Protein AF-A0A2R6IR86-F1 (afdb_monomer)

Sequence (123 aa):
MTDDPEPVEMTVSDGPPTRYERVVTFVFELDGETHDLHGYRKADEYSGIFVPFRDKTTGQETDGGGRYLGLEPEGDLSTVETVTLDFNLASTPFCAFNDAFACSLPPEENWLETTIEAGERGY

Structure (mmCIF, N/CA/C/O backbone):
data_AF-A0A2R6IR86-F1
#
_entry.id   AF-A0A2R6IR86-F1
#
loop_
_atom_site.group_PDB
_atom_site.id
_atom_site.type_symbol
_atom_site.label_atom_id
_atom_site.label_alt_id
_atom_site.label_comp_id
_atom_site.label_asym_id
_atom_site.label_entity_id
_atom_site.label_seq_id
_atom_site.pdbx_PDB_ins_code
_atom_site.Cartn_x
_atom_site.Cartn_y
_atom_site.Cartn_z
_atom_site.occupancy
_atom_site.B_iso_or_equiv
_atom_site.auth_seq_id
_atom_site.auth_comp_id
_atom_site.auth_asym_id
_atom_site.auth_atom_id
_atom_site.pdbx_PDB_model_num
ATOM 1 N N . MET A 1 1 ? 6.672 -14.195 17.005 1.00 37.31 1 MET A N 1
ATOM 2 C CA . MET A 1 1 ? 6.860 -14.951 15.754 1.00 37.31 1 MET A CA 1
ATOM 3 C C . MET A 1 1 ? 7.302 -13.899 14.770 1.00 37.31 1 MET A C 1
ATOM 5 O O . MET A 1 1 ? 6.510 -13.013 14.497 1.00 37.31 1 MET A O 1
ATOM 9 N N . THR A 1 2 ? 8.593 -13.850 14.457 1.00 41.19 2 THR A N 1
ATOM 10 C CA . THR A 1 2 ? 9.117 -12.871 13.502 1.00 41.19 2 THR A CA 1
ATOM 11 C C . THR A 1 2 ? 8.689 -13.374 12.137 1.00 41.19 2 THR A C 1
ATOM 13 O O . THR 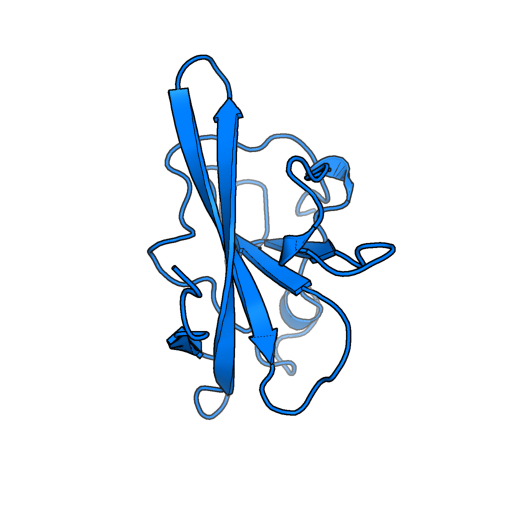A 1 2 ? 9.139 -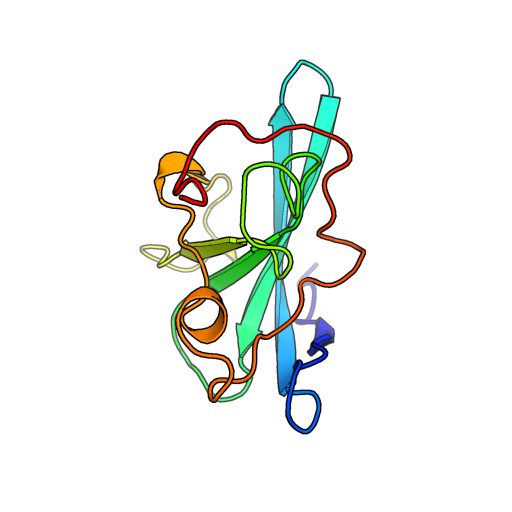14.442 11.734 1.00 41.19 2 THR A O 1
ATOM 16 N N . ASP A 1 3 ? 7.726 -12.698 11.524 1.00 55.81 3 ASP A N 1
ATOM 17 C CA . ASP A 1 3 ? 7.376 -12.941 10.131 1.00 55.81 3 ASP A CA 1
ATOM 18 C C . ASP A 1 3 ? 8.600 -12.496 9.319 1.00 55.81 3 ASP A C 1
ATOM 20 O O . ASP A 1 3 ? 8.965 -11.318 9.336 1.00 55.81 3 ASP A O 1
ATOM 24 N N . ASP A 1 4 ? 9.353 -13.456 8.782 1.00 64.00 4 ASP A N 1
ATOM 25 C CA . ASP A 1 4 ? 10.480 -13.149 7.903 1.00 64.00 4 ASP A CA 1
ATOM 26 C C . ASP A 1 4 ? 9.917 -12.437 6.664 1.00 64.00 4 ASP A C 1
ATOM 28 O O . ASP A 1 4 ? 8.903 -12.891 6.131 1.00 64.00 4 ASP A O 1
ATOM 32 N N . PRO A 1 5 ? 10.535 -11.336 6.202 1.00 70.25 5 PRO A N 1
ATOM 33 C CA . PRO A 1 5 ? 10.015 -10.581 5.073 1.00 70.25 5 PRO A CA 1
ATOM 34 C C . PRO A 1 5 ? 9.858 -11.477 3.840 1.00 70.25 5 PRO A C 1
ATOM 36 O O . PRO A 1 5 ? 10.818 -12.093 3.370 1.00 70.25 5 PRO A O 1
ATOM 39 N N . GLU A 1 6 ? 8.639 -11.556 3.307 1.00 78.00 6 GLU A N 1
ATOM 40 C CA . GLU A 1 6 ? 8.338 -12.442 2.185 1.00 78.00 6 GLU A CA 1
ATOM 41 C C . GLU A 1 6 ? 8.681 -11.759 0.852 1.00 78.00 6 GLU A C 1
ATOM 43 O O . GLU A 1 6 ? 8.190 -10.658 0.580 1.00 78.00 6 GLU A O 1
ATOM 48 N N . PRO A 1 7 ? 9.520 -12.369 -0.006 1.00 82.75 7 PRO A N 1
ATOM 49 C CA . PRO A 1 7 ? 9.881 -11.771 -1.283 1.00 82.75 7 PRO A CA 1
ATOM 50 C C . PRO A 1 7 ? 8.690 -11.784 -2.247 1.00 82.75 7 PRO A C 1
ATOM 52 O O . PRO A 1 7 ? 8.069 -12.821 -2.476 1.00 82.75 7 PRO A O 1
ATOM 55 N N . VAL A 1 8 ? 8.424 -10.637 -2.869 1.00 84.44 8 VAL A N 1
ATOM 56 C CA . VAL A 1 8 ? 7.363 -10.436 -3.861 1.00 84.44 8 VAL A CA 1
ATOM 57 C C . VAL A 1 8 ? 7.957 -9.839 -5.133 1.00 84.44 8 VAL A C 1
ATOM 59 O O . VAL A 1 8 ? 8.694 -8.851 -5.104 1.00 84.44 8 VAL A O 1
ATOM 62 N N . GLU A 1 9 ? 7.640 -10.442 -6.278 1.00 83.62 9 GLU A N 1
ATOM 63 C CA . GLU A 1 9 ? 7.998 -9.902 -7.589 1.00 83.62 9 GLU A CA 1
ATOM 64 C C . GLU A 1 9 ? 6.863 -9.004 -8.084 1.00 83.62 9 GLU A C 1
ATOM 66 O O . GLU A 1 9 ? 5.807 -9.481 -8.497 1.00 83.62 9 GLU A O 1
ATOM 71 N N . MET A 1 10 ? 7.075 -7.688 -8.039 1.00 84.25 10 MET A N 1
ATOM 72 C CA . MET A 1 10 ? 6.113 -6.741 -8.592 1.00 84.25 10 MET A CA 1
ATOM 73 C C . MET A 1 10 ? 6.328 -6.603 -10.094 1.00 84.25 10 MET A C 1
ATOM 75 O O . MET A 1 10 ? 7.441 -6.349 -10.570 1.00 84.25 10 MET A O 1
ATOM 79 N N . THR A 1 11 ? 5.234 -6.753 -10.838 1.00 82.50 11 THR A N 1
ATOM 80 C CA . THR A 1 11 ? 5.227 -6.539 -12.286 1.00 82.50 11 THR A CA 1
ATOM 81 C C . THR A 1 11 ? 5.482 -5.069 -12.575 1.00 82.50 11 THR A C 1
ATOM 83 O O . THR A 1 11 ? 4.923 -4.199 -11.910 1.00 82.50 11 THR A O 1
ATOM 86 N N . VAL A 1 12 ? 6.305 -4.791 -13.582 1.00 79.31 12 VAL A N 1
ATOM 87 C CA . VAL A 1 12 ? 6.588 -3.432 -14.034 1.00 79.31 12 VAL A CA 1
ATOM 88 C C . VAL A 1 12 ? 6.080 -3.269 -15.469 1.00 79.31 12 VAL A C 1
ATOM 90 O O . VAL A 1 12 ? 6.299 -4.160 -16.285 1.00 79.31 12 VAL A O 1
ATOM 93 N N . SER A 1 13 ? 5.389 -2.167 -15.780 1.00 73.38 13 SER A N 1
ATOM 94 C CA . SER A 1 13 ? 4.727 -1.959 -17.083 1.00 73.38 13 SER A CA 1
ATOM 95 C C . SER A 1 13 ? 5.670 -2.046 -18.287 1.00 73.38 13 SER A C 1
ATOM 97 O O . SER A 1 13 ? 5.283 -2.573 -19.325 1.00 73.38 13 SER A O 1
ATOM 99 N N . ASP A 1 14 ? 6.893 -1.526 -18.145 1.00 72.00 14 ASP A N 1
ATOM 100 C CA . ASP A 1 14 ? 7.913 -1.491 -19.199 1.00 72.00 14 ASP A CA 1
ATOM 101 C C . ASP A 1 14 ? 9.289 -1.838 -18.607 1.00 72.00 14 ASP A C 1
ATOM 103 O O . ASP A 1 14 ? 10.085 -0.979 -18.230 1.00 72.00 14 ASP A O 1
ATOM 107 N N . GLY A 1 15 ? 9.540 -3.133 -18.408 1.00 73.12 15 GLY A N 1
ATOM 108 C CA . GLY A 1 15 ? 10.801 -3.615 -17.848 1.00 73.12 15 GLY A CA 1
ATOM 109 C C . GLY A 1 15 ? 10.698 -4.984 -17.178 1.00 73.12 15 GLY A C 1
ATOM 110 O O . GLY A 1 15 ? 9.622 -5.581 -17.126 1.00 73.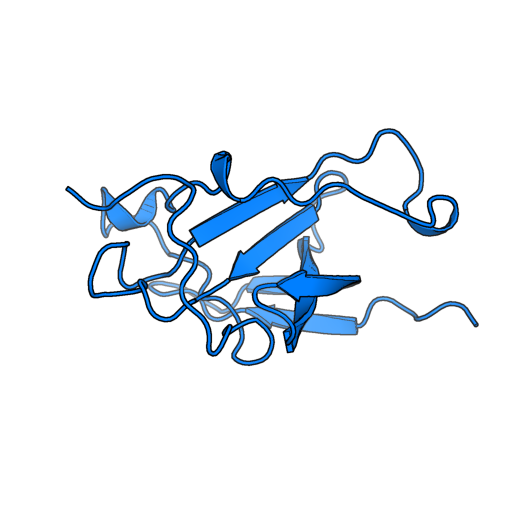12 15 GLY A O 1
ATOM 111 N N . PRO A 1 16 ? 11.822 -5.520 -16.673 1.00 78.94 16 PRO A N 1
ATOM 112 C CA . PRO A 1 16 ? 11.790 -6.726 -15.859 1.00 78.94 16 PRO A CA 1
ATOM 113 C C . PRO A 1 16 ? 11.049 -6.468 -14.535 1.00 78.94 16 PRO A C 1
ATOM 115 O O . PRO A 1 16 ? 11.082 -5.343 -14.024 1.00 78.94 16 PRO A O 1
ATOM 118 N N . PRO A 1 17 ? 10.418 -7.500 -13.944 1.00 81.75 17 PRO A N 1
ATOM 119 C CA . PRO A 1 17 ? 9.820 -7.382 -12.622 1.00 81.75 17 PRO A CA 1
ATOM 120 C C . PRO A 1 17 ? 10.869 -6.941 -11.598 1.00 81.75 17 PRO A C 1
ATOM 122 O O . PRO A 1 17 ? 12.042 -7.320 -11.671 1.00 81.75 17 PRO A O 1
ATOM 125 N N . THR A 1 18 ? 10.439 -6.128 -10.639 1.00 84.06 18 THR A N 1
ATOM 126 C CA . THR A 1 18 ? 11.295 -5.644 -9.553 1.00 84.06 18 THR A CA 1
ATOM 127 C C . THR A 1 18 ? 11.005 -6.437 -8.289 1.00 84.06 18 THR A C 1
ATOM 129 O O . THR A 1 18 ? 9.851 -6.733 -7.979 1.00 84.06 18 THR A O 1
ATOM 132 N N . ARG A 1 19 ? 12.061 -6.781 -7.549 1.00 85.88 19 ARG A N 1
ATOM 133 C CA . ARG A 1 19 ? 11.939 -7.508 -6.286 1.00 85.88 19 ARG A CA 1
ATOM 134 C C . ARG A 1 19 ? 11.684 -6.561 -5.127 1.00 85.88 19 ARG A C 1
ATOM 136 O O . ARG A 1 19 ? 12.434 -5.610 -4.903 1.00 85.88 19 ARG A O 1
ATOM 143 N N . TYR A 1 20 ? 10.648 -6.893 -4.381 1.00 87.44 20 TYR A N 1
ATOM 144 C CA . TYR A 1 20 ? 10.265 -6.262 -3.137 1.00 87.44 20 TYR A CA 1
ATOM 145 C C . TYR A 1 20 ? 10.183 -7.313 -2.033 1.00 87.44 20 TYR A C 1
ATOM 147 O O . TYR A 1 20 ? 10.136 -8.512 -2.287 1.00 87.44 20 TYR A O 1
ATOM 155 N N . GLU A 1 21 ? 10.162 -6.844 -0.801 1.00 88.94 21 GLU A N 1
ATOM 156 C CA . GLU A 1 21 ? 9.952 -7.626 0.403 1.00 88.94 21 GLU A CA 1
ATOM 157 C C . GLU A 1 21 ? 8.678 -7.115 1.071 1.00 88.94 21 GLU A C 1
ATOM 159 O O . GLU A 1 21 ? 8.571 -5.916 1.342 1.00 88.94 21 GLU A O 1
ATOM 164 N N . ARG A 1 22 ? 7.705 -7.992 1.334 1.00 90.12 22 ARG A N 1
ATOM 165 C CA . ARG A 1 22 ? 6.568 -7.667 2.197 1.00 90.12 22 ARG A CA 1
ATOM 166 C C . ARG A 1 22 ? 7.095 -7.528 3.619 1.00 90.12 22 ARG A C 1
ATOM 168 O O . ARG A 1 22 ? 7.618 -8.482 4.182 1.00 90.12 22 ARG A O 1
ATOM 175 N N . VAL A 1 23 ? 6.974 -6.329 4.178 1.00 88.19 23 VAL A N 1
ATOM 176 C CA . VAL A 1 23 ? 7.515 -6.000 5.508 1.00 88.19 23 VAL A CA 1
ATOM 177 C C . VAL A 1 23 ? 6.427 -5.751 6.543 1.00 88.19 23 VAL A C 1
ATOM 179 O O . VAL A 1 23 ? 6.709 -5.767 7.737 1.00 88.19 23 VAL A O 1
ATOM 182 N N . VAL A 1 24 ? 5.193 -5.494 6.103 1.00 87.88 24 VAL A N 1
ATOM 183 C CA . VAL A 1 24 ? 4.060 -5.216 6.988 1.00 87.88 24 VAL A CA 1
ATOM 184 C C . VAL A 1 24 ? 2.737 -5.485 6.275 1.00 87.88 2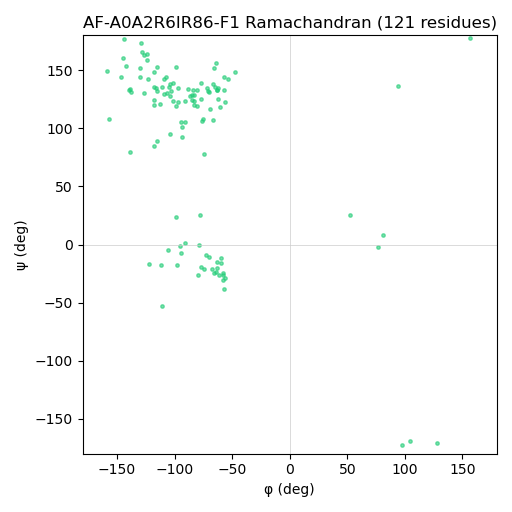4 VAL A C 1
ATOM 186 O O . VAL A 1 24 ? 2.626 -5.290 5.064 1.00 87.88 24 VAL A O 1
ATOM 189 N N . THR A 1 25 ? 1.724 -5.882 7.040 1.00 91.00 25 THR A N 1
ATOM 190 C CA . THR A 1 25 ? 0.323 -5.909 6.607 1.00 91.00 25 THR A CA 1
ATOM 191 C C . THR A 1 25 ? -0.461 -4.959 7.496 1.00 91.00 25 THR A C 1
ATOM 193 O O . THR A 1 25 ? -0.495 -5.126 8.715 1.00 91.00 25 THR A O 1
ATOM 196 N N . PHE A 1 26 ? -1.072 -3.949 6.891 1.00 90.31 26 PHE A N 1
ATOM 197 C CA . PHE A 1 26 ? -1.963 -3.023 7.567 1.00 90.31 26 PHE A CA 1
ATOM 198 C C . PHE A 1 26 ? -3.380 -3.559 7.476 1.00 90.31 26 PHE A C 1
ATOM 200 O O . PHE A 1 26 ? -3.875 -3.769 6.377 1.00 90.31 26 PHE A O 1
ATOM 207 N N . VAL A 1 27 ? -4.034 -3.742 8.618 1.00 91.38 27 VAL A N 1
ATOM 208 C CA . VAL A 1 27 ? -5.450 -4.111 8.686 1.00 91.38 27 VAL A CA 1
ATOM 209 C C . VAL A 1 27 ? -6.222 -2.902 9.193 1.00 91.38 27 VAL A C 1
ATOM 211 O O . VAL A 1 27 ? -5.839 -2.306 10.200 1.00 91.38 27 VAL A O 1
ATOM 214 N N . PHE A 1 28 ? -7.285 -2.520 8.495 1.00 89.38 28 PHE A N 1
ATOM 215 C CA . PHE A 1 28 ? -8.093 -1.353 8.833 1.00 89.38 28 PHE A CA 1
ATOM 216 C C . PHE A 1 28 ? -9.569 -1.588 8.515 1.00 89.38 28 PHE A C 1
ATOM 218 O O . PHE A 1 28 ? -9.931 -2.475 7.744 1.00 89.38 28 PHE A O 1
ATOM 225 N N . GLU A 1 29 ? -10.432 -0.786 9.130 1.00 90.00 29 GLU A N 1
ATOM 226 C CA . GLU A 1 29 ? -11.865 -0.779 8.846 1.00 90.00 29 GLU A CA 1
ATOM 227 C C . GLU A 1 29 ? -12.206 0.432 7.975 1.00 90.00 29 GLU A C 1
ATOM 229 O O . GLU A 1 29 ? -11.803 1.558 8.279 1.00 90.00 29 GLU A O 1
ATOM 234 N N . LEU A 1 30 ? -12.966 0.206 6.907 1.00 86.25 30 LEU A N 1
ATOM 235 C CA . LEU A 1 30 ? -13.502 1.247 6.037 1.00 86.25 30 LEU A CA 1
ATOM 236 C C . LEU A 1 30 ? -14.934 0.872 5.650 1.00 86.25 30 LEU A C 1
ATOM 238 O O . LEU A 1 30 ? -15.203 -0.278 5.332 1.00 86.25 30 LEU A O 1
ATOM 242 N N . ASP A 1 31 ? -15.870 1.819 5.754 1.00 85.38 31 ASP A N 1
ATOM 243 C CA . ASP A 1 31 ? -17.302 1.599 5.472 1.00 85.38 31 ASP A CA 1
ATOM 244 C C . ASP A 1 31 ? -17.945 0.397 6.207 1.00 85.38 31 ASP A C 1
ATOM 246 O O . ASP A 1 31 ? -18.971 -0.142 5.797 1.00 85.38 31 ASP A O 1
ATOM 250 N N . GLY A 1 32 ? -17.383 0.011 7.359 1.00 87.38 32 GLY A N 1
ATOM 251 C CA . GLY A 1 32 ? -17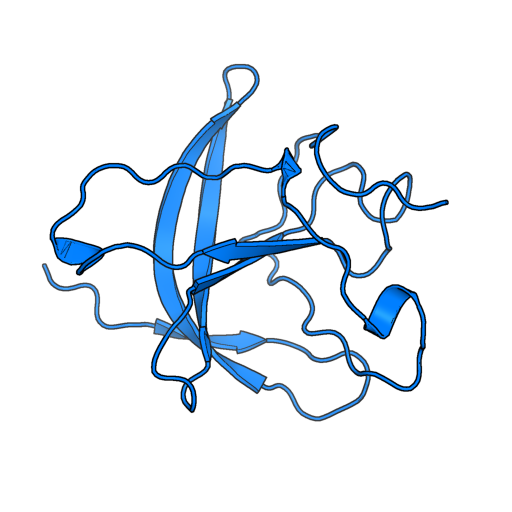.851 -1.131 8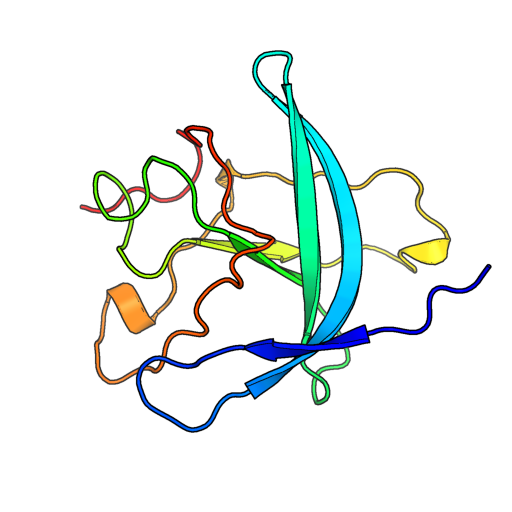.153 1.00 87.38 32 GLY A CA 1
ATOM 252 C C . GLY A 1 32 ? -17.365 -2.494 7.649 1.00 87.38 32 GLY A C 1
ATOM 253 O O . GLY A 1 32 ? -17.810 -3.520 8.166 1.00 87.38 32 GLY A O 1
ATOM 254 N N . GLU A 1 33 ? -16.453 -2.510 6.679 1.00 88.69 33 GLU A N 1
ATOM 255 C CA . GLU A 1 33 ? -15.775 -3.693 6.160 1.00 88.69 33 GLU A CA 1
ATOM 256 C C . GLU A 1 33 ? -14.300 -3.678 6.586 1.00 88.69 33 GLU A C 1
ATOM 258 O O . GLU A 1 33 ? -13.657 -2.628 6.675 1.00 88.69 33 GLU A O 1
ATOM 263 N N . THR A 1 34 ? -13.757 -4.853 6.904 1.00 91.81 34 THR A N 1
ATOM 264 C CA . THR A 1 34 ? -12.332 -5.000 7.217 1.00 91.81 34 THR A CA 1
ATOM 265 C C . THR A 1 34 ? -11.559 -5.219 5.928 1.00 91.81 34 THR A C 1
ATOM 267 O O . THR A 1 34 ? -11.876 -6.129 5.163 1.00 91.81 34 THR A O 1
ATOM 270 N N . HIS A 1 35 ? -10.523 -4.415 5.728 1.00 91.19 35 HIS A N 1
ATOM 271 C CA . HIS A 1 35 ? -9.615 -4.494 4.596 1.00 91.19 35 HIS A CA 1
ATOM 272 C C . HIS A 1 35 ? -8.178 -4.638 5.076 1.00 91.19 35 HIS A C 1
ATOM 274 O O . HIS A 1 35 ? -7.832 -4.245 6.196 1.00 91.19 35 HIS A O 1
ATOM 280 N N . ASP A 1 36 ? -7.333 -5.156 4.196 1.00 92.25 36 ASP A N 1
ATOM 281 C CA . ASP A 1 36 ? -5.901 -5.197 4.405 1.00 92.25 36 ASP A CA 1
ATOM 282 C C . ASP A 1 36 ? -5.124 -4.646 3.206 1.00 92.25 36 ASP A C 1
ATOM 284 O O . ASP A 1 36 ? -5.600 -4.623 2.072 1.00 92.25 36 ASP A O 1
ATOM 288 N N . LEU A 1 37 ? -3.941 -4.108 3.498 1.00 92.88 37 LEU A N 1
ATOM 289 C CA . LEU A 1 37 ? -2.969 -3.643 2.517 1.00 92.88 37 LEU A CA 1
ATOM 290 C C . LEU A 1 37 ? -1.572 -4.050 2.958 1.00 92.88 37 LEU A C 1
ATOM 292 O O . LEU A 1 37 ? -1.159 -3.805 4.093 1.00 92.88 37 LEU A O 1
ATOM 296 N N . HIS A 1 38 ? -0.797 -4.596 2.035 1.00 92.75 38 HIS A N 1
ATOM 297 C CA . HIS A 1 38 ? 0.593 -4.934 2.279 1.00 92.75 38 HIS A CA 1
ATOM 298 C C . HIS A 1 38 ? 1.517 -3.758 1.966 1.00 92.75 38 HIS A C 1
ATOM 300 O O . HIS A 1 38 ? 1.415 -3.109 0.921 1.00 92.75 38 HIS A O 1
ATOM 306 N N . GLY A 1 39 ? 2.448 -3.508 2.881 1.00 90.69 39 GLY A N 1
ATOM 307 C CA . GLY A 1 39 ? 3.564 -2.600 2.689 1.00 90.69 39 GLY A CA 1
ATOM 308 C C . GLY A 1 39 ? 4.818 -3.353 2.278 1.00 90.69 39 GLY A C 1
ATOM 309 O O . GLY A 1 39 ? 5.187 -4.373 2.870 1.00 90.69 39 GLY A O 1
ATOM 310 N N . TYR A 1 40 ? 5.492 -2.808 1.276 1.00 89.38 40 TYR A N 1
ATOM 311 C CA . TYR A 1 40 ? 6.660 -3.401 0.658 1.00 89.38 40 TYR A CA 1
ATOM 312 C C . TYR A 1 40 ? 7.885 -2.519 0.833 1.00 89.38 40 TYR A C 1
ATOM 314 O O . TYR A 1 40 ? 7.802 -1.292 0.815 1.00 89.38 40 TYR A O 1
ATOM 322 N N . ARG A 1 41 ? 9.050 -3.146 0.927 1.00 87.31 41 ARG A N 1
ATOM 323 C CA . ARG A 1 41 ? 10.341 -2.473 0.823 1.00 87.31 41 ARG A CA 1
ATOM 324 C C . ARG A 1 41 ? 11.086 -3.025 -0.377 1.00 87.31 41 ARG A C 1
ATOM 326 O O . ARG A 1 41 ? 11.085 -4.229 -0.614 1.00 87.31 41 ARG A O 1
ATOM 333 N N . LYS A 1 42 ? 11.697 -2.153 -1.171 1.00 82.19 42 LYS A N 1
ATOM 334 C CA . LYS A 1 42 ? 12.545 -2.597 -2.277 1.00 82.19 42 LYS A CA 1
ATOM 335 C C . LYS A 1 42 ? 13.835 -3.173 -1.694 1.00 82.19 42 LYS A C 1
ATOM 337 O O . LYS A 1 42 ? 14.417 -2.550 -0.815 1.00 82.19 42 LYS A O 1
ATOM 342 N N . ALA A 1 43 ? 14.289 -4.324 -2.188 1.00 74.44 43 ALA A N 1
ATOM 343 C CA . ALA A 1 43 ? 15.430 -5.041 -1.600 1.00 74.44 43 ALA A CA 1
ATOM 344 C C . ALA A 1 43 ? 16.738 -4.212 -1.553 1.00 74.44 43 ALA A C 1
ATOM 346 O O . ALA A 1 43 ? 17.602 -4.462 -0.716 1.00 74.44 43 ALA A O 1
ATOM 347 N N . ASP A 1 44 ? 16.876 -3.218 -2.437 1.00 71.44 44 ASP A N 1
ATOM 348 C CA . ASP A 1 44 ? 18.037 -2.322 -2.528 1.00 71.44 44 ASP A CA 1
ATOM 349 C C . ASP A 1 44 ? 17.866 -0.982 -1.771 1.00 71.44 44 ASP A C 1
ATOM 351 O O . ASP A 1 44 ? 18.784 -0.161 -1.769 1.00 71.44 44 ASP A O 1
ATOM 355 N N . GLU A 1 45 ? 16.712 -0.731 -1.137 1.00 68.06 45 GLU A N 1
ATOM 356 C CA . GLU A 1 45 ? 16.440 0.482 -0.349 1.00 68.06 45 GLU A CA 1
ATOM 357 C C . GLU A 1 45 ? 16.335 0.179 1.147 1.00 68.06 45 GLU A C 1
ATOM 359 O O . GLU A 1 45 ? 15.672 -0.760 1.585 1.00 68.06 45 GLU A O 1
ATOM 364 N N . TYR A 1 46 ? 16.974 1.025 1.956 1.00 59.62 46 TYR A N 1
ATOM 365 C CA . TYR A 1 46 ? 17.045 0.851 3.409 1.00 59.62 46 TYR A CA 1
ATOM 366 C C . TYR A 1 46 ? 15.954 1.611 4.177 1.00 59.62 46 TYR A C 1
ATOM 368 O O . TYR A 1 46 ? 15.841 1.443 5.390 1.00 59.62 46 TYR A O 1
ATOM 376 N N . SER A 1 47 ? 15.158 2.445 3.504 1.00 67.31 47 SER A N 1
ATOM 377 C CA . SER A 1 47 ? 14.200 3.353 4.141 1.00 67.31 47 SER A CA 1
ATOM 378 C C . SER A 1 47 ? 12.955 3.547 3.286 1.00 67.31 47 SER A C 1
ATOM 380 O O . SER A 1 47 ? 13.062 3.631 2.068 1.00 67.31 47 SER A O 1
ATOM 382 N N . GLY A 1 48 ? 11.803 3.676 3.942 1.00 77.75 48 GLY A N 1
ATOM 383 C CA . GLY A 1 48 ? 10.512 3.886 3.291 1.00 77.75 48 GLY A CA 1
ATOM 384 C C . GLY A 1 48 ? 9.750 2.582 3.047 1.00 77.75 48 GLY A C 1
ATOM 385 O O . GLY A 1 48 ? 10.312 1.570 2.627 1.00 77.75 48 GLY A O 1
ATOM 386 N N . ILE A 1 49 ? 8.453 2.611 3.339 1.00 86.75 49 ILE A N 1
ATOM 387 C CA . ILE A 1 49 ? 7.497 1.561 2.997 1.00 86.75 49 ILE A CA 1
ATOM 388 C C . ILE A 1 49 ? 6.692 2.065 1.812 1.00 86.75 49 ILE A C 1
ATOM 390 O O . ILE A 1 49 ? 6.105 3.147 1.847 1.00 86.75 49 ILE A O 1
ATOM 394 N N . PHE A 1 50 ? 6.644 1.245 0.783 1.00 87.88 50 PHE A N 1
ATOM 395 C CA . PHE A 1 50 ? 5.847 1.455 -0.401 1.00 87.88 50 PHE A CA 1
ATOM 396 C C . PHE A 1 50 ? 4.560 0.641 -0.293 1.00 87.88 50 PHE A C 1
ATOM 398 O O . PHE A 1 50 ? 4.608 -0.585 -0.202 1.00 87.88 50 PHE A O 1
ATOM 405 N N . VAL A 1 51 ? 3.408 1.310 -0.301 1.00 91.00 51 VAL A N 1
ATOM 406 C CA . VAL A 1 51 ? 2.087 0.668 -0.243 1.00 91.00 51 VAL A CA 1
ATOM 407 C C . VAL A 1 51 ? 1.346 0.955 -1.554 1.00 91.00 51 VAL A C 1
ATOM 409 O O . VAL A 1 51 ? 0.676 1.985 -1.675 1.00 91.00 51 VAL A O 1
ATOM 412 N N . PRO A 1 52 ? 1.506 0.095 -2.572 1.00 90.25 52 PRO A N 1
ATOM 413 C CA . PRO A 1 52 ? 0.786 0.189 -3.830 1.00 90.25 52 PRO A CA 1
ATOM 414 C C . PRO A 1 52 ? -0.606 -0.385 -3.694 1.00 90.25 52 PRO A C 1
ATOM 416 O O . PRO A 1 52 ? -0.745 -1.489 -3.191 1.00 90.25 52 PRO A O 1
ATOM 419 N N . PHE A 1 53 ? -1.628 0.316 -4.169 1.00 90.44 53 PHE A N 1
ATOM 420 C CA . PHE A 1 53 ? -2.990 -0.196 -4.121 1.00 90.44 53 PHE A CA 1
ATOM 421 C C . PHE A 1 53 ? -3.788 0.166 -5.368 1.00 90.44 53 PHE A C 1
ATOM 423 O O . PHE A 1 53 ? -3.535 1.163 -6.054 1.00 90.44 53 PHE A O 1
ATOM 430 N N . ARG A 1 54 ? -4.774 -0.682 -5.644 1.00 89.06 54 ARG A N 1
ATOM 431 C CA . ARG A 1 54 ? -5.891 -0.373 -6.532 1.00 89.06 54 ARG A CA 1
ATOM 432 C C . ARG A 1 54 ? -7.165 -0.366 -5.720 1.00 89.06 54 ARG A C 1
ATOM 434 O O . ARG A 1 54 ? -7.272 -1.060 -4.718 1.00 89.06 54 ARG A O 1
ATOM 441 N N . ASP A 1 55 ? -8.127 0.402 -6.182 1.00 87.38 55 ASP A N 1
ATOM 442 C CA . ASP A 1 55 ? -9.463 0.454 -5.613 1.00 87.38 55 ASP A CA 1
ATOM 443 C C . ASP A 1 55 ? -10.481 0.638 -6.747 1.00 87.38 55 ASP A C 1
ATOM 445 O O . ASP A 1 55 ? -10.103 0.784 -7.912 1.00 87.38 55 ASP A O 1
ATOM 449 N N . LYS A 1 56 ? -11.779 0.643 -6.447 1.00 86.06 56 LYS A N 1
ATOM 450 C CA . LYS A 1 56 ? -12.828 0.758 -7.474 1.00 86.06 56 LYS A CA 1
ATOM 451 C C . LYS A 1 56 ? -12.798 2.081 -8.256 1.00 86.06 56 LYS A C 1
ATOM 453 O O . LYS A 1 56 ? -13.396 2.140 -9.330 1.00 86.06 56 LYS A O 1
ATOM 458 N N . THR A 1 57 ? -12.081 3.110 -7.790 1.00 79.12 57 THR A N 1
ATOM 459 C CA . THR A 1 57 ? -11.828 4.341 -8.566 1.00 79.12 57 THR A CA 1
ATOM 460 C C . THR A 1 57 ? -10.747 4.170 -9.642 1.00 79.12 57 THR A C 1
ATOM 462 O O . THR A 1 57 ? -10.698 4.963 -10.585 1.00 79.12 57 THR A O 1
ATOM 465 N N . THR A 1 58 ? -9.889 3.147 -9.543 1.00 76.81 58 THR A N 1
ATOM 466 C CA . THR A 1 58 ? -8.755 2.920 -10.458 1.00 76.81 58 THR A CA 1
ATOM 467 C C . THR A 1 58 ? -9.235 2.686 -11.892 1.00 76.81 58 THR A C 1
ATOM 469 O O . THR A 1 58 ? -10.059 1.810 -12.152 1.00 76.81 58 THR A O 1
ATOM 472 N N . GLY A 1 59 ? -8.720 3.475 -12.840 1.00 67.44 59 GLY A N 1
ATOM 473 C CA . GLY A 1 59 ? -9.098 3.431 -14.256 1.00 67.44 59 GLY A CA 1
ATOM 474 C C . GLY A 1 59 ? -10.448 4.079 -14.586 1.00 67.44 59 GLY A C 1
ATOM 475 O O . GLY A 1 59 ? -10.821 4.116 -15.759 1.00 67.44 59 GLY A O 1
ATOM 476 N N . GLN A 1 60 ? -11.173 4.586 -13.583 1.00 69.62 60 GLN A N 1
ATOM 477 C CA . GLN A 1 60 ? -12.416 5.345 -13.759 1.00 69.62 60 GLN A CA 1
ATOM 478 C C . GLN A 1 60 ? -12.225 6.819 -13.385 1.00 69.62 60 GLN A C 1
ATOM 480 O O . GLN A 1 60 ? -12.521 7.703 -14.183 1.00 69.62 60 GLN A O 1
ATOM 485 N N . GLU A 1 61 ? -11.714 7.068 -12.179 1.00 59.12 61 GLU A N 1
ATOM 486 C CA . GLU A 1 61 ? -11.519 8.403 -11.592 1.00 59.12 61 GLU A CA 1
ATOM 487 C C . GLU A 1 61 ? -10.049 8.662 -11.208 1.00 59.12 61 GLU A C 1
ATOM 489 O O . GLU A 1 61 ? -9.641 9.804 -10.993 1.00 59.12 61 GLU A O 1
ATOM 494 N N . THR A 1 62 ? -9.238 7.606 -11.123 1.00 58.31 62 THR A N 1
ATOM 495 C CA . THR A 1 62 ? -7.793 7.653 -10.859 1.00 58.31 62 THR A CA 1
ATOM 496 C C . THR A 1 62 ? -7.030 6.854 -11.920 1.00 58.31 62 THR A C 1
ATOM 498 O O . THR A 1 62 ? -7.638 6.116 -12.700 1.00 58.31 62 THR A O 1
ATOM 501 N N . ASP A 1 63 ? -5.707 7.024 -11.998 1.00 63.56 63 ASP A N 1
ATOM 502 C CA . ASP A 1 63 ? -4.876 6.401 -13.038 1.00 63.56 63 ASP A CA 1
ATOM 503 C C . ASP A 1 63 ? -5.057 4.875 -13.117 1.00 63.56 63 ASP A C 1
ATOM 505 O O . ASP A 1 63 ? -5.194 4.191 -12.101 1.00 63.56 63 ASP A O 1
ATOM 509 N N . GLY A 1 64 ? -5.030 4.323 -14.334 1.00 66.81 64 GLY A N 1
ATOM 510 C CA . GLY A 1 64 ? -5.224 2.888 -14.570 1.00 66.81 64 GLY A CA 1
ATOM 511 C C . GLY A 1 64 ? -4.145 2.003 -13.931 1.00 66.81 64 GLY A C 1
ATOM 512 O O . GLY A 1 64 ? -4.374 0.813 -13.699 1.00 66.81 64 GLY A O 1
ATOM 513 N N . GLY A 1 65 ? -2.975 2.560 -13.612 1.00 69.25 65 GLY A N 1
ATOM 514 C CA . GLY A 1 65 ? -1.885 1.894 -12.905 1.00 69.25 65 GLY A CA 1
ATOM 515 C C . GLY A 1 65 ? -2.132 1.694 -11.406 1.00 69.25 65 GLY A C 1
ATOM 516 O O . GLY A 1 65 ? -1.550 0.774 -10.835 1.00 69.25 65 GLY A O 1
ATOM 517 N N . GLY A 1 66 ? -3.040 2.459 -10.791 1.00 79.38 66 GLY A N 1
ATOM 518 C CA . GLY A 1 66 ? -3.255 2.503 -9.340 1.00 79.38 66 GLY A CA 1
ATOM 519 C C . GLY A 1 66 ? -2.537 3.675 -8.662 1.00 79.38 66 GLY A C 1
ATOM 520 O O . GLY A 1 66 ? -1.986 4.556 -9.322 1.00 79.38 66 GLY A O 1
ATOM 521 N N . ARG A 1 67 ? -2.555 3.697 -7.326 1.00 86.94 67 ARG A N 1
ATOM 522 C CA . ARG A 1 67 ? -1.965 4.763 -6.496 1.00 86.94 67 ARG A CA 1
ATOM 523 C C . ARG A 1 67 ? -1.009 4.188 -5.458 1.00 86.94 67 ARG A C 1
ATOM 525 O O . ARG A 1 67 ? -1.042 2.993 -5.164 1.00 86.94 67 ARG A O 1
ATOM 532 N N . TYR A 1 68 ? -0.165 5.047 -4.891 1.00 86.44 68 TYR A N 1
ATOM 533 C CA . TYR A 1 68 ? 0.818 4.644 -3.888 1.00 86.44 68 TYR A CA 1
ATOM 534 C C . TYR A 1 68 ? 0.776 5.533 -2.655 1.00 86.44 68 TYR A C 1
ATOM 536 O O . TYR A 1 68 ? 0.632 6.752 -2.758 1.00 86.44 68 TYR A O 1
ATOM 544 N N . LEU A 1 69 ? 0.996 4.921 -1.495 1.00 87.62 69 LEU A N 1
ATOM 545 C CA . LEU A 1 69 ? 1.397 5.617 -0.279 1.00 87.62 69 LEU A CA 1
ATOM 546 C C . LEU A 1 69 ? 2.870 5.323 0.005 1.00 87.62 69 LEU A C 1
ATOM 548 O O . LEU A 1 69 ? 3.297 4.167 0.001 1.00 87.62 69 LEU A O 1
ATOM 552 N N . GLY A 1 70 ? 3.638 6.383 0.247 1.00 86.44 70 GLY A N 1
ATOM 553 C CA . GLY A 1 70 ? 4.968 6.295 0.836 1.00 86.44 70 GLY A CA 1
ATOM 554 C C . GLY A 1 70 ? 4.860 6.550 2.332 1.00 86.44 70 GLY A C 1
ATOM 555 O O . GLY A 1 70 ? 4.353 7.595 2.735 1.00 86.44 70 GLY A O 1
ATOM 556 N N . LEU A 1 71 ? 5.310 5.604 3.151 1.00 84.19 71 LEU A N 1
ATOM 557 C CA . LEU A 1 71 ? 5.340 5.758 4.603 1.00 84.19 71 LEU A CA 1
ATOM 558 C C . LEU A 1 71 ? 6.785 5.755 5.087 1.00 84.19 71 LEU A C 1
ATOM 560 O O . LEU A 1 71 ? 7.562 4.856 4.767 1.00 84.19 71 LEU A O 1
ATOM 564 N N . GLU A 1 72 ? 7.118 6.726 5.922 1.00 81.50 72 GLU A N 1
ATOM 565 C CA . GLU A 1 72 ? 8.400 6.808 6.614 1.00 81.50 72 GLU A CA 1
ATOM 566 C C . GLU A 1 72 ? 8.123 6.739 8.120 1.00 81.50 72 GLU A C 1
ATOM 568 O O . GLU A 1 72 ? 7.939 7.777 8.758 1.00 81.50 72 GLU A O 1
ATOM 573 N N . PRO A 1 73 ? 7.989 5.532 8.702 1.00 69.38 73 PRO A N 1
ATOM 574 C CA . PRO A 1 73 ? 7.703 5.408 10.125 1.00 69.38 73 PRO A CA 1
ATOM 575 C C . PRO A 1 73 ? 8.855 5.988 10.953 1.00 69.38 73 PRO A C 1
ATOM 577 O O . PRO A 1 73 ? 10.025 5.665 10.735 1.00 69.38 73 PRO A O 1
ATOM 580 N N . GLU A 1 74 ? 8.524 6.814 11.945 1.00 65.69 74 GLU A N 1
ATOM 581 C CA . GLU A 1 74 ? 9.481 7.275 12.951 1.00 65.69 74 GLU A CA 1
ATOM 582 C C . GLU A 1 74 ? 9.778 6.128 13.934 1.00 65.69 74 GLU A C 1
ATOM 584 O O . GLU A 1 74 ? 9.233 6.067 15.034 1.00 65.69 74 GLU A O 1
ATOM 589 N N . GLY A 1 75 ? 10.617 5.175 13.521 1.00 66.44 75 GLY A N 1
ATOM 590 C CA . GLY A 1 75 ? 11.039 4.042 14.347 1.00 66.44 75 GLY A CA 1
ATOM 591 C C . GLY A 1 75 ? 10.844 2.679 13.688 1.00 66.44 75 GLY A C 1
ATOM 592 O O . GLY A 1 75 ? 10.567 2.563 12.496 1.00 66.44 75 GLY A O 1
ATOM 593 N N . ASP A 1 76 ? 11.035 1.627 14.481 1.00 69.94 76 ASP A N 1
ATOM 594 C CA . ASP A 1 76 ? 10.914 0.252 14.010 1.00 69.94 76 ASP A CA 1
ATOM 595 C C . ASP A 1 76 ? 9.444 -0.188 14.031 1.00 69.94 76 ASP A C 1
ATOM 597 O O . ASP A 1 76 ? 8.810 -0.198 15.090 1.00 69.94 76 ASP A O 1
ATOM 601 N N . LEU A 1 77 ? 8.901 -0.565 12.870 1.00 71.06 77 LEU A N 1
ATOM 602 C CA . LEU A 1 77 ? 7.506 -1.003 12.737 1.00 71.06 77 LEU A CA 1
ATOM 603 C C . LEU A 1 77 ? 7.164 -2.198 13.627 1.00 71.06 77 LEU A C 1
ATOM 605 O O . LEU A 1 77 ? 6.015 -2.334 14.024 1.00 71.06 77 LEU A O 1
ATOM 609 N N . SER A 1 78 ? 8.137 -3.044 13.985 1.00 69.75 78 SER A N 1
ATOM 610 C CA . SER A 1 78 ? 7.890 -4.177 14.886 1.00 69.75 78 SER A CA 1
ATOM 611 C C . SER A 1 78 ? 7.606 -3.744 16.330 1.00 69.75 78 SER A C 1
ATOM 613 O O . SER A 1 78 ? 7.174 -4.558 17.146 1.00 69.75 78 SER A O 1
ATOM 615 N N . THR A 1 79 ? 7.830 -2.465 16.651 1.00 71.81 79 THR A N 1
ATOM 616 C CA . THR A 1 79 ? 7.575 -1.869 17.971 1.00 71.81 79 THR A CA 1
ATOM 617 C C . THR A 1 79 ? 6.340 -0.970 18.012 1.00 71.81 79 THR A C 1
ATOM 619 O O . THR A 1 79 ? 5.971 -0.503 19.089 1.00 71.81 79 THR A O 1
ATOM 622 N N . VAL A 1 80 ? 5.694 -0.733 16.866 1.00 71.62 80 VAL A N 1
ATOM 623 C CA . VAL A 1 80 ? 4.543 0.164 16.736 1.00 71.62 80 VAL A CA 1
ATOM 624 C C . VAL A 1 80 ? 3.305 -0.660 16.398 1.00 71.62 80 VAL A C 1
ATOM 626 O O . VAL A 1 80 ? 3.263 -1.341 15.381 1.00 71.62 80 VAL A O 1
ATOM 629 N N . GLU A 1 81 ? 2.279 -0.590 17.247 1.00 75.44 81 GLU A N 1
ATOM 630 C CA . GLU A 1 81 ? 1.039 -1.360 17.058 1.00 75.44 81 GLU A CA 1
ATOM 631 C C . GLU A 1 81 ? 0.088 -0.722 16.030 1.00 75.44 81 GLU A C 1
ATOM 633 O O . GLU A 1 81 ? -0.694 -1.426 15.396 1.00 75.44 81 GLU A O 1
ATOM 638 N N . THR A 1 82 ? 0.168 0.601 15.840 1.00 78.75 82 THR A N 1
ATOM 639 C CA . THR A 1 82 ? -0.737 1.355 14.961 1.00 78.75 82 THR A CA 1
ATOM 640 C C . THR A 1 82 ? 0.028 2.381 14.133 1.00 78.75 82 THR A C 1
ATOM 642 O O . THR A 1 82 ? 0.776 3.193 14.676 1.00 78.75 82 THR A O 1
ATOM 645 N N . VAL A 1 83 ? -0.218 2.397 12.824 1.00 83.69 83 VAL A N 1
ATOM 646 C CA . VAL A 1 83 ? 0.309 3.390 11.878 1.00 83.69 83 VAL A CA 1
ATOM 647 C C . VAL A 1 83 ? -0.857 4.063 11.163 1.00 83.69 83 VAL A C 1
ATOM 649 O O . VAL A 1 83 ? -1.852 3.418 10.839 1.00 83.69 83 VAL A O 1
ATOM 652 N N . THR A 1 84 ? -0.737 5.363 10.906 1.00 84.9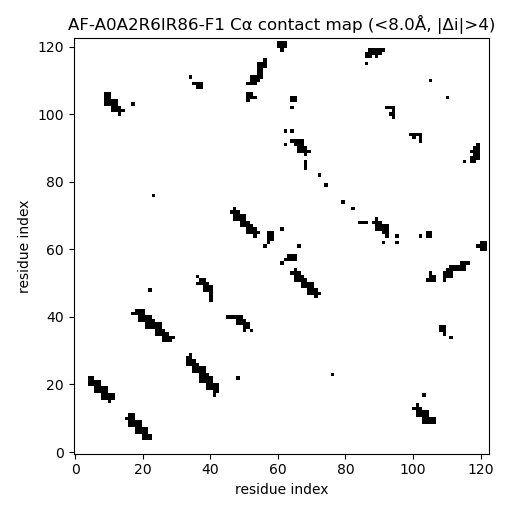4 84 THR A N 1
ATOM 653 C CA .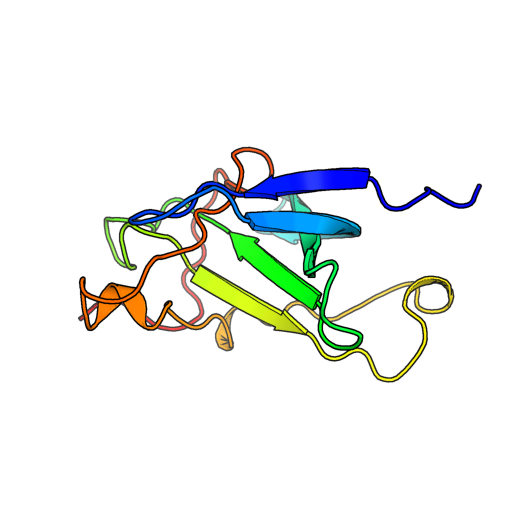 THR A 1 84 ? -1.726 6.102 10.118 1.00 84.94 84 THR A CA 1
ATOM 654 C C . THR A 1 84 ? -1.486 5.874 8.630 1.00 84.94 84 THR A C 1
ATOM 656 O O . THR A 1 84 ? -0.446 6.264 8.102 1.00 84.94 84 THR A O 1
ATOM 659 N N . LEU A 1 85 ? -2.476 5.303 7.946 1.00 86.38 85 LEU A N 1
ATOM 660 C CA . LEU A 1 85 ? -2.557 5.312 6.488 1.00 86.38 85 LEU A CA 1
ATOM 661 C C . LEU A 1 85 ? -3.403 6.508 6.045 1.00 86.38 85 LEU A C 1
ATOM 663 O O . LEU A 1 85 ? -4.629 6.470 6.131 1.00 86.38 85 LEU A O 1
ATOM 667 N N . ASP A 1 86 ? -2.757 7.584 5.593 1.00 86.94 86 ASP A N 1
ATOM 668 C CA . ASP A 1 86 ? -3.472 8.756 5.082 1.00 86.94 86 ASP A CA 1
ATOM 669 C C . ASP A 1 86 ? -3.638 8.679 3.561 1.00 86.94 86 ASP A C 1
ATOM 671 O O . ASP A 1 86 ? -2.791 9.142 2.797 1.00 86.94 86 ASP A O 1
ATOM 675 N N . PHE A 1 87 ? -4.764 8.120 3.114 1.00 85.50 87 PHE A N 1
ATOM 676 C CA . PHE A 1 87 ? -5.110 8.031 1.693 1.00 85.50 87 PHE A CA 1
ATOM 677 C C . PHE A 1 87 ? -5.219 9.400 0.995 1.00 85.50 87 PHE A C 1
ATOM 679 O O . PHE A 1 87 ? -5.140 9.448 -0.229 1.00 85.50 87 PHE A O 1
ATOM 686 N N . ASN A 1 88 ? -5.323 10.526 1.720 1.00 83.88 88 ASN A N 1
ATOM 687 C CA . ASN A 1 88 ? -5.261 11.860 1.103 1.00 83.88 88 ASN A CA 1
ATOM 688 C C . ASN A 1 88 ? -3.875 12.187 0.538 1.00 83.88 88 ASN A C 1
ATOM 690 O O . ASN A 1 88 ? -3.762 13.045 -0.335 1.00 83.88 88 ASN A O 1
ATOM 694 N N . LEU A 1 89 ? -2.835 11.507 1.021 1.00 83.75 89 LEU A N 1
ATOM 695 C CA . LEU A 1 89 ? -1.465 11.632 0.527 1.00 83.75 89 LEU A CA 1
ATOM 696 C C . LEU A 1 89 ? -1.152 10.620 -0.585 1.00 83.75 89 LEU A C 1
ATOM 698 O O . LEU A 1 89 ? -0.027 10.596 -1.091 1.00 83.75 89 LEU A O 1
ATOM 702 N N . ALA A 1 90 ? -2.128 9.790 -0.976 1.00 85.38 90 ALA A N 1
ATOM 703 C CA . ALA A 1 90 ? -1.951 8.828 -2.052 1.00 85.38 90 ALA A CA 1
ATOM 704 C C . ALA A 1 90 ? -1.615 9.570 -3.348 1.00 85.38 90 ALA A C 1
ATOM 706 O O . ALA A 1 90 ? -2.396 10.392 -3.836 1.00 85.38 90 ALA A O 1
ATOM 707 N N . SER A 1 91 ? -0.432 9.274 -3.874 1.00 77.56 91 SER A N 1
ATOM 708 C CA . SER A 1 91 ? 0.138 9.949 -5.033 1.00 77.56 91 SER A CA 1
ATOM 709 C C . SER A 1 91 ? 0.099 9.031 -6.244 1.00 77.56 91 SER A C 1
ATOM 711 O O . SER A 1 91 ? 0.290 7.812 -6.138 1.00 77.56 91 SER A O 1
ATOM 713 N N . THR A 1 92 ? -0.140 9.625 -7.406 1.00 73.44 92 THR A N 1
ATOM 714 C CA . THR A 1 92 ? -0.123 8.906 -8.673 1.00 73.44 92 THR A CA 1
ATOM 715 C C . THR A 1 92 ? 1.330 8.657 -9.098 1.00 73.44 92 THR A C 1
ATOM 717 O O . THR A 1 92 ? 2.174 9.546 -8.945 1.00 73.44 92 THR A O 1
ATOM 720 N N . PRO A 1 93 ? 1.675 7.468 -9.625 1.00 68.00 93 PRO A N 1
ATOM 721 C CA . PRO A 1 93 ? 2.983 7.243 -10.236 1.00 68.00 93 PRO A CA 1
ATOM 722 C C . PRO A 1 93 ? 3.388 8.344 -11.222 1.00 68.00 93 PRO A C 1
ATOM 724 O O . PRO A 1 93 ? 2.572 8.784 -12.027 1.00 68.00 93 PRO A O 1
ATOM 727 N N . PHE A 1 94 ? 4.690 8.621 -11.334 1.00 64.25 94 PHE A N 1
ATOM 728 C CA . PHE A 1 94 ? 5.213 9.406 -12.462 1.00 64.25 94 PHE A CA 1
ATOM 729 C C . PHE A 1 94 ? 4.869 8.807 -13.835 1.00 64.25 94 PHE A C 1
ATOM 731 O O . PHE A 1 94 ? 4.730 9.556 -14.801 1.00 64.25 94 PHE A O 1
ATOM 738 N N . CYS A 1 95 ? 4.702 7.483 -13.929 1.00 61.47 95 CYS A N 1
ATOM 739 C CA . CYS A 1 95 ? 4.324 6.832 -15.181 1.00 61.47 95 CYS A CA 1
ATOM 740 C C . CYS A 1 95 ? 2.935 7.244 -15.695 1.00 61.47 95 CYS A C 1
ATOM 742 O O . CYS A 1 95 ? 2.722 7.214 -16.900 1.00 61.47 95 CYS A O 1
ATOM 744 N N . ALA A 1 96 ? 2.030 7.708 -14.826 1.00 59.16 96 ALA A N 1
ATOM 745 C CA . ALA A 1 96 ? 0.729 8.225 -15.251 1.00 59.16 96 ALA A CA 1
ATOM 746 C C . ALA A 1 96 ? 0.850 9.507 -16.089 1.00 59.16 96 ALA A C 1
ATOM 748 O O . ALA A 1 96 ? -0.023 9.830 -16.888 1.00 59.16 96 ALA A O 1
ATOM 749 N N . PHE A 1 97 ? 1.949 10.248 -15.923 1.00 62.59 97 PHE A N 1
ATOM 750 C CA . PHE A 1 97 ? 2.208 11.486 -16.657 1.00 62.59 97 PHE A CA 1
ATOM 751 C C . PHE A 1 97 ? 3.121 11.279 -17.867 1.00 62.59 97 PHE A C 1
ATOM 753 O O . PHE A 1 97 ? 3.227 12.164 -18.718 1.00 62.59 97 PHE A O 1
ATOM 760 N N . ASN A 1 98 ? 3.845 10.160 -17.916 1.00 59.72 98 ASN A N 1
ATOM 761 C CA . ASN A 1 98 ? 4.826 9.894 -18.954 1.00 59.72 98 ASN A CA 1
ATOM 762 C C . ASN A 1 98 ? 5.074 8.387 -19.100 1.00 59.72 98 ASN A C 1
ATOM 764 O O . ASN A 1 98 ? 5.778 7.786 -18.287 1.00 59.72 98 ASN A O 1
ATOM 768 N N . ASP A 1 99 ? 4.572 7.818 -20.198 1.00 63.66 99 ASP A N 1
ATOM 769 C CA . ASP A 1 99 ? 4.707 6.403 -20.567 1.00 63.66 99 ASP A CA 1
ATOM 770 C C . ASP A 1 99 ? 6.160 5.923 -20.728 1.00 63.66 99 ASP A C 1
ATOM 772 O O . ASP A 1 99 ? 6.412 4.725 -20.818 1.00 63.66 99 ASP A O 1
ATOM 776 N N . ALA A 1 100 ? 7.143 6.832 -20.765 1.00 61.41 100 ALA A N 1
ATOM 777 C CA . ALA A 1 100 ? 8.558 6.465 -20.759 1.00 61.41 100 ALA A CA 1
ATOM 778 C C . ALA A 1 100 ? 9.047 5.948 -19.391 1.00 61.41 100 ALA A C 1
ATOM 780 O O . ALA A 1 100 ? 10.184 5.483 -19.293 1.00 61.41 100 ALA A O 1
ATOM 781 N N . PHE A 1 101 ? 8.233 6.056 -18.333 1.00 61.69 101 PHE A N 1
ATOM 782 C CA . PHE A 1 101 ? 8.536 5.516 -17.010 1.00 61.69 101 PHE A CA 1
ATOM 783 C C . PHE A 1 101 ? 7.729 4.252 -16.738 1.00 61.69 101 PHE A C 1
ATOM 785 O O . PHE A 1 101 ? 6.522 4.189 -16.948 1.00 61.69 101 PHE A O 1
ATOM 792 N N . ALA A 1 102 ? 8.404 3.248 -16.195 1.00 65.56 102 ALA A N 1
ATOM 793 C CA . ALA A 1 102 ? 7.809 1.957 -15.918 1.00 65.56 102 ALA A CA 1
ATOM 794 C C . ALA A 1 102 ? 7.066 1.982 -14.563 1.00 65.56 102 ALA A C 1
ATOM 796 O O . ALA A 1 102 ? 7.664 2.320 -13.539 1.00 65.56 102 ALA A O 1
ATOM 797 N N . CYS A 1 103 ? 5.768 1.647 -14.537 1.00 71.38 103 CYS A N 1
ATOM 798 C CA . CYS A 1 103 ? 4.991 1.590 -13.290 1.00 71.38 103 CYS A CA 1
ATOM 799 C C . CYS A 1 103 ? 5.173 0.241 -12.600 1.00 71.38 103 CYS A C 1
ATOM 801 O O . CYS A 1 103 ? 4.965 -0.785 -13.241 1.00 71.38 103 CYS A O 1
ATOM 803 N N . SER A 1 104 ? 5.441 0.226 -11.295 1.00 75.00 104 SER A N 1
ATOM 804 C CA . SER A 1 104 ? 5.290 -0.989 -10.485 1.00 75.00 104 SER A CA 1
ATOM 805 C C . SER A 1 104 ? 3.806 -1.238 -10.214 1.00 75.00 104 SER A C 1
ATOM 807 O O . SER A 1 104 ? 3.200 -0.540 -9.409 1.00 75.00 104 SER A O 1
ATOM 809 N N . LEU A 1 105 ? 3.210 -2.224 -10.879 1.00 80.00 105 LEU A N 1
ATOM 810 C CA . LEU A 1 105 ? 1.786 -2.517 -10.743 1.00 80.00 105 LEU A CA 1
ATOM 811 C C . LEU A 1 105 ? 1.480 -3.126 -9.365 1.00 80.00 105 LEU A C 1
ATOM 813 O O . LEU A 1 105 ? 2.168 -4.074 -8.972 1.00 80.00 105 LEU A O 1
ATOM 817 N N . PRO A 1 106 ? 0.447 -2.637 -8.648 1.00 84.12 106 PRO A N 1
ATOM 818 C CA . PRO A 1 106 ? 0.032 -3.211 -7.372 1.00 84.12 106 PRO A CA 1
ATOM 819 C C . PRO A 1 106 ? -0.313 -4.703 -7.517 1.00 84.12 106 PRO A C 1
ATOM 821 O O . PRO A 1 106 ? -1.058 -5.051 -8.444 1.00 84.12 106 PRO A O 1
ATOM 824 N N . PRO A 1 107 ? 0.188 -5.583 -6.627 1.00 85.62 107 PRO A N 1
ATOM 825 C CA . PRO A 1 107 ? -0.193 -6.991 -6.630 1.00 85.62 107 PRO A CA 1
ATOM 826 C C . PRO A 1 107 ? -1.682 -7.139 -6.319 1.00 85.62 107 PRO A C 1
ATOM 828 O O . PRO A 1 107 ? -2.274 -6.266 -5.686 1.00 85.62 107 PRO A O 1
ATOM 831 N N . GLU A 1 108 ? -2.274 -8.251 -6.755 1.00 86.56 108 GLU A N 1
ATOM 832 C CA . GLU A 1 108 ? -3.712 -8.522 -6.596 1.00 86.56 108 GLU A CA 1
ATOM 833 C C . GLU A 1 108 ? -4.159 -8.495 -5.126 1.00 86.56 108 GLU A C 1
ATOM 835 O O . GLU A 1 108 ? -5.270 -8.067 -4.839 1.00 86.56 108 GLU A O 1
ATOM 840 N N . GLU A 1 109 ? -3.278 -8.866 -4.190 1.00 87.06 109 GLU A N 1
ATOM 841 C CA . GLU A 1 109 ? -3.536 -8.791 -2.743 1.00 87.06 109 GLU A CA 1
ATOM 842 C C . GLU A 1 109 ? -3.806 -7.352 -2.256 1.00 87.06 109 GLU A C 1
ATOM 844 O O . GLU A 1 109 ? -4.535 -7.159 -1.294 1.00 87.06 109 GLU A O 1
ATOM 849 N N . ASN A 1 110 ? -3.293 -6.330 -2.950 1.00 91.94 110 ASN A N 1
ATOM 850 C CA . ASN A 1 110 ? -3.545 -4.921 -2.626 1.00 91.94 110 ASN A CA 1
ATOM 851 C C . ASN A 1 110 ? -4.647 -4.291 -3.502 1.00 91.94 110 ASN A C 1
ATOM 853 O O . ASN A 1 110 ? -4.663 -3.073 -3.727 1.00 91.94 110 ASN A O 1
ATOM 857 N N . TRP A 1 111 ? -5.544 -5.100 -4.068 1.00 90.12 111 TRP A N 1
ATOM 858 C CA . TRP A 1 111 ? -6.706 -4.601 -4.799 1.00 90.12 111 TRP A CA 1
ATOM 859 C C . TRP A 1 111 ? -7.903 -4.544 -3.860 1.00 90.12 111 TRP A C 1
ATOM 861 O O . TRP A 1 111 ? -8.517 -5.551 -3.521 1.00 90.12 111 TRP A O 1
ATOM 871 N N . LEU A 1 112 ? -8.249 -3.332 -3.453 1.00 88.88 112 LEU A N 1
ATOM 872 C CA . LEU A 1 112 ? -9.372 -3.074 -2.578 1.00 88.88 112 LEU A CA 1
ATOM 873 C C . LEU A 1 112 ? -10.684 -3.153 -3.363 1.00 88.88 112 LEU A C 1
ATOM 875 O O . LEU A 1 112 ? -10.908 -2.415 -4.323 1.00 88.88 112 LEU A O 1
ATOM 879 N N . GLU A 1 113 ? -11.612 -3.989 -2.903 1.00 86.75 113 GLU A N 1
ATOM 880 C CA . GLU A 1 113 ? -12.967 -4.082 -3.463 1.00 86.75 113 GLU A CA 1
ATOM 881 C C . GLU A 1 113 ? -13.897 -2.942 -2.995 1.00 86.75 113 GLU A C 1
ATOM 883 O O . GLU A 1 113 ? -15.122 -3.074 -3.013 1.00 86.75 113 GLU A O 1
ATOM 888 N N . THR A 1 114 ? -13.336 -1.796 -2.615 1.00 86.25 114 THR A N 1
ATOM 889 C CA . THR A 1 114 ? -14.058 -0.594 -2.173 1.00 86.25 114 THR A CA 1
ATOM 890 C C . THR A 1 114 ? -13.575 0.640 -2.939 1.00 86.25 114 THR A C 1
ATOM 892 O O . THR A 1 114 ? -12.651 0.552 -3.745 1.00 86.25 114 THR A O 1
ATOM 895 N N . THR A 1 115 ? -14.232 1.778 -2.747 1.00 84.00 115 THR A N 1
ATOM 896 C CA . THR A 1 115 ? -13.916 3.051 -3.404 1.00 84.00 115 THR A CA 1
ATOM 897 C C . THR A 1 115 ? -13.138 3.933 -2.433 1.00 84.00 115 THR A C 1
ATOM 899 O O . THR A 1 115 ? -13.636 4.248 -1.357 1.00 84.00 115 THR A O 1
ATOM 902 N N . ILE A 1 116 ? -11.938 4.380 -2.813 1.00 81.69 116 ILE A N 1
ATOM 903 C CA . ILE A 1 116 ? -11.154 5.329 -2.011 1.00 81.69 116 ILE A CA 1
ATOM 904 C C . ILE A 1 116 ? -11.238 6.718 -2.658 1.00 81.69 116 ILE A C 1
ATOM 906 O O . ILE A 1 116 ? -10.467 7.049 -3.558 1.00 81.69 116 ILE A O 1
ATOM 910 N N . GLU A 1 117 ? -12.167 7.556 -2.187 1.00 76.06 117 GLU A N 1
ATOM 911 C CA . GLU A 1 117 ? -12.447 8.893 -2.755 1.00 76.06 117 GLU A CA 1
ATOM 912 C C . GLU A 1 117 ? -11.439 9.997 -2.346 1.00 76.06 117 GLU A C 1
ATOM 914 O O . GLU A 1 117 ? -11.584 11.156 -2.762 1.00 76.06 117 GLU A O 1
ATOM 919 N N . ALA A 1 118 ? -10.436 9.647 -1.531 1.00 72.56 118 ALA A N 1
ATOM 920 C CA . ALA A 1 118 ? -9.365 10.513 -1.026 1.00 72.56 118 ALA A CA 1
ATOM 921 C C . ALA A 1 118 ? -8.068 10.358 -1.841 1.00 72.56 118 ALA A C 1
ATOM 923 O O . ALA A 1 118 ? -7.825 9.284 -2.382 1.00 72.56 118 ALA A O 1
ATOM 924 N N . GLY A 1 119 ? -7.229 11.399 -1.904 1.00 62.25 119 GLY A N 1
ATOM 925 C CA . GLY A 1 119 ? -5.940 11.393 -2.619 1.00 62.25 119 GLY A CA 1
ATOM 926 C C . GLY A 1 119 ? -5.962 12.153 -3.946 1.00 62.25 119 GLY A C 1
ATOM 927 O O . GLY A 1 119 ? -6.914 12.881 -4.242 1.00 62.25 119 GLY A O 1
ATOM 928 N N . GLU A 1 120 ? -4.905 12.006 -4.749 1.00 62.94 120 GLU A N 1
ATOM 929 C CA . GLU A 1 120 ? -4.853 12.617 -6.081 1.00 62.94 120 GLU A CA 1
ATOM 930 C C . GLU A 1 120 ? -5.929 12.006 -7.000 1.00 62.94 120 GLU A C 1
ATOM 932 O O . GLU A 1 120 ? -6.139 10.789 -7.016 1.00 62.94 120 GLU A O 1
ATOM 937 N N . ARG A 1 121 ? -6.634 12.867 -7.743 1.00 58.72 121 ARG A N 1
ATOM 938 C CA . ARG A 1 121 ? -7.650 12.485 -8.734 1.00 58.72 121 ARG A CA 1
ATOM 939 C C . ARG A 1 121 ? -7.069 12.648 -10.131 1.00 58.72 121 ARG A C 1
ATOM 941 O O . ARG A 1 121 ? -6.398 13.647 -10.391 1.00 58.72 121 ARG A O 1
ATOM 948 N N . GLY A 1 122 ? -7.346 11.688 -11.013 1.00 54.50 122 GLY A N 1
ATOM 949 C CA . GLY A 1 122 ? -7.010 11.817 -12.428 1.00 54.50 122 GLY A CA 1
ATOM 950 C C . GLY A 1 122 ? -7.788 12.987 -13.029 1.00 54.50 122 GLY A C 1
ATOM 951 O O . GLY A 1 122 ? -8.982 13.132 -12.762 1.00 54.50 122 GLY A O 1
ATOM 952 N N . TYR A 1 123 ? -7.106 13.845 -13.785 1.00 42.81 123 TYR A N 1
ATOM 953 C CA . TYR A 1 123 ? -7.721 14.943 -14.540 1.00 42.81 123 TYR A CA 1
ATOM 954 C C . TYR A 1 123 ? -7.916 14.566 -16.005 1.00 42.81 123 TYR A C 1
ATOM 956 O O . TYR A 1 123 ? -7.027 13.878 -16.556 1.00 42.81 123 TYR A O 1
#

Solvent-accessible surface area (backbone atoms only — not comparable to full-atom values): 7381 Å² total; per-residue (Å²): 132,84,79,71,64,46,79,42,76,35,50,30,77,65,61,76,63,46,62,28,26,41,75,47,75,49,76,49,77,54,100,90,42,82,46,62,41,53,26,28,30,47,79,91,55,96,72,58,35,42,30,42,30,34,34,66,36,43,60,76,50,27,49,74,70,27,37,33,39,81,42,76,70,96,65,62,68,95,79,51,94,79,79,88,82,62,51,64,66,23,38,67,54,73,30,80,82,36,84,91,40,58,41,74,40,44,56,76,80,20,50,44,96,48,73,67,93,54,35,66,67,56,128

Mean predicted aligned error: 7.48 Å

Nearest PDB structures (foldseek):
  4fj4-assembly2_A  TM=9.302E-01  e=1.182E-08  Halobacterium salinarum NRC-1
  2lnu-assembly1_A  TM=8.290E-01  e=5.830E-10  Haloarcula marismortui ATCC 43049
  4fj4-assembly1_B  TM=8.852E-01  e=5.729E-09  Halobacterium salinarum NRC-1
  4dlh-assembly2_B  TM=9.078E-01  e=1.747E-08  Halobacterium salinarum NRC-1
  2lok-assembly1_A  TM=8.545E-01  e=1.535E-07  Halobacterium salinarum NRC-1

Secondary structure (DSSP, 8-state):
---PPEEEEE-BTTSSPEEEEEEEEEEEEETTEEEEEEEEEETT-SS-EEEEEB-TTBTTTB-TT-EEEEE--SS-GGG-S-----GGG-B--GGGT-TTS--BPPPGGGB-SS----S----

Foldseek 3Di:
DQPDFQWDFFDKQPDGTFIWTFDDKDWDDDPNDIAIWTWIDGPPDDFWTKTFAAEPCQPPWADVQGWIDIDGDPDDPVPDPDDDDQQLQTHDDPCSVPVVGIRRHDPPSRYYHHDDPHHDTDD

Radius of gyration: 14.3 Å; Cα contacts (8 Å, |Δi|>4): 232; chains: 1; bounding box: 36×30×39 Å

pLD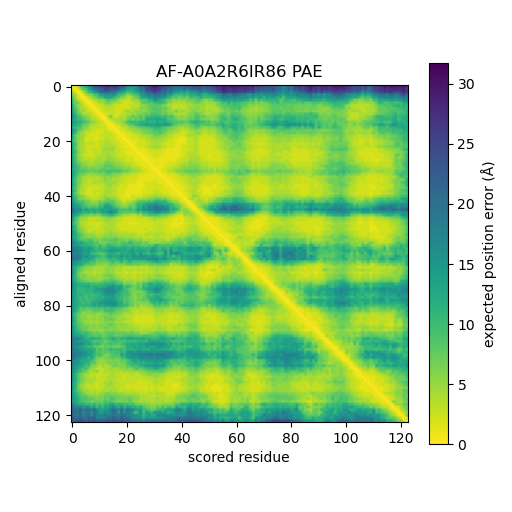DT: mean 77.67, std 11.92, range [37.31, 92.88]